Protein AF-A0A962BDI9-F1 (afdb_monomer)

Foldseek 3Di:
DPPLEAEEEEEEQQDDPPDPLNVLLVVLLCVLQPPHRYDYDYDHDHALDLVRLQVVCLVDQVPDPPACSYEYEGDHFDPPPDPDDDDQQDGFFWKWWAFPSRYIYIYRPHDNNNVNRVVRTPFMWTFQWDNGDDNSCSNPISSNCVSCSSVVNNVVGTHDTD

Secondary structure (DSSP, 8-state):
-----EEEEEEE-SSSTT-HHHHHHHHHHHHHTTTS-EEEEEEE--TT-HHHHHHHHHHHHHT-SSGGGEEEEEE-----S-SSPPGGG--PPEEEEEETTS-EEEEE--TTTTTTTGGGEEEEEEE-----S-S-HHHHTTHHHHHHHHTT-GGGGEEEE-

Nearest PDB structures (foldseek):
  7xto-assembly1_F  TM=7.576E-01  e=1.882E-08  Umezawaea tangerina
  7xto-assembly1_A  TM=7.576E-01  e=1.882E-08  Umezawaea tangerina
  7xto-assembly1_D  TM=7.576E-01  e=1.882E-08  Umezawaea tangerina
  7xto-assembly1_E  TM=7.576E-01  e=2.269E-08  Umezawaea tangerina
  5lmz-assembly1_B  TM=7.422E-01  e=2.936E-06  Streptomyces sp. MA37

Mean predicted aligned error: 4.63 Å

Radius of gyration: 14.77 Å; Cα contacts (8 Å, |Δi|>4): 312; chains: 1; bounding box: 34×34×49 Å

pLDDT: mean 90.95, std 13.0, range [43.38, 98.81]

Structure (mmCIF, N/CA/C/O backbone):
data_AF-A0A962BDI9-F1
#
_entry.id   AF-A0A962BDI9-F1
#
loop_
_atom_site.group_PDB
_atom_site.id
_atom_site.type_symbol
_atom_site.label_atom_id
_atom_site.label_alt_id
_atom_site.label_comp_id
_atom_site.label_asym_id
_atom_site.label_entity_id
_atom_site.label_seq_id
_atom_site.pdbx_PDB_ins_code
_atom_site.Cartn_x
_atom_site.Cartn_y
_atom_site.Cartn_z
_atom_site.occupancy
_atom_site.B_iso_or_equiv
_atom_site.auth_seq_id
_atom_site.auth_comp_id
_atom_site.auth_asym_id
_atom_site.auth_atom_id
_atom_site.pdbx_PDB_model_num
ATOM 1 N N . MET A 1 1 ? -9.880 8.214 24.898 1.00 43.38 1 MET A N 1
ATOM 2 C CA . MET A 1 1 ? -10.145 8.284 23.443 1.00 43.38 1 MET A CA 1
ATOM 3 C C . MET A 1 1 ? -9.328 7.194 22.772 1.00 43.38 1 MET A C 1
ATOM 5 O O . MET A 1 1 ? -8.132 7.137 23.028 1.00 43.38 1 MET A O 1
ATOM 9 N N . LYS A 1 2 ? -9.941 6.284 22.004 1.00 54.62 2 LYS A N 1
ATOM 10 C CA . LYS A 1 2 ? -9.162 5.334 21.192 1.00 54.62 2 LYS A CA 1
ATOM 11 C C . LYS A 1 2 ? -8.458 6.146 20.100 1.00 54.62 2 LYS A C 1
ATOM 13 O O . LYS A 1 2 ? -9.112 6.936 19.429 1.00 54.62 2 LYS A O 1
ATOM 18 N N . ASN A 1 3 ? -7.136 6.028 20.002 1.00 69.12 3 ASN A N 1
ATOM 19 C CA . ASN A 1 3 ? -6.361 6.721 18.978 1.00 69.12 3 ASN A CA 1
ATOM 20 C C . ASN A 1 3 ? -6.734 6.129 17.604 1.00 69.12 3 ASN A C 1
ATOM 22 O O . ASN A 1 3 ? -6.397 4.979 17.328 1.00 69.12 3 ASN A O 1
ATOM 26 N N . ASN A 1 4 ? -7.465 6.897 16.790 1.00 83.06 4 ASN A N 1
ATOM 27 C CA . ASN A 1 4 ? -7.929 6.501 15.453 1.00 83.06 4 ASN A CA 1
ATOM 28 C C . ASN A 1 4 ? -6.911 6.811 14.345 1.00 83.06 4 ASN A C 1
ATOM 30 O O . ASN A 1 4 ? -7.209 6.604 13.172 1.00 83.06 4 ASN A O 1
ATOM 34 N N . GLU A 1 5 ? -5.721 7.296 14.702 1.00 93.94 5 GLU A N 1
ATOM 35 C CA . GLU A 1 5 ? -4.653 7.564 13.746 1.00 93.94 5 GLU A CA 1
ATOM 36 C C . GLU A 1 5 ? -4.230 6.288 13.005 1.00 93.94 5 GLU A C 1
ATOM 38 O O . GLU A 1 5 ? -3.961 5.248 13.631 1.00 93.94 5 GLU A O 1
ATOM 43 N N . LYS A 1 6 ? -4.177 6.394 11.672 1.00 96.75 6 LYS A N 1
ATOM 44 C CA . LYS A 1 6 ? -3.661 5.366 10.764 1.00 96.75 6 LYS A CA 1
ATOM 45 C C . LYS A 1 6 ? -2.150 5.508 10.612 1.00 96.75 6 LYS A C 1
ATOM 47 O O . LYS A 1 6 ? -1.631 6.614 10.490 1.00 96.75 6 LYS A O 1
ATOM 52 N N . ILE A 1 7 ? -1.449 4.383 10.577 1.00 97.75 7 ILE A N 1
ATOM 53 C CA . ILE A 1 7 ? -0.019 4.326 10.281 1.00 97.75 7 ILE A CA 1
ATOM 54 C C . ILE A 1 7 ? 0.123 3.604 8.949 1.00 97.75 7 ILE A C 1
ATOM 56 O O . ILE A 1 7 ? -0.183 2.416 8.844 1.00 97.75 7 ILE A O 1
ATOM 60 N N . ILE A 1 8 ? 0.557 4.346 7.937 1.00 98.44 8 ILE A N 1
ATOM 61 C CA . ILE A 1 8 ? 0.760 3.860 6.582 1.00 98.44 8 ILE A CA 1
ATOM 62 C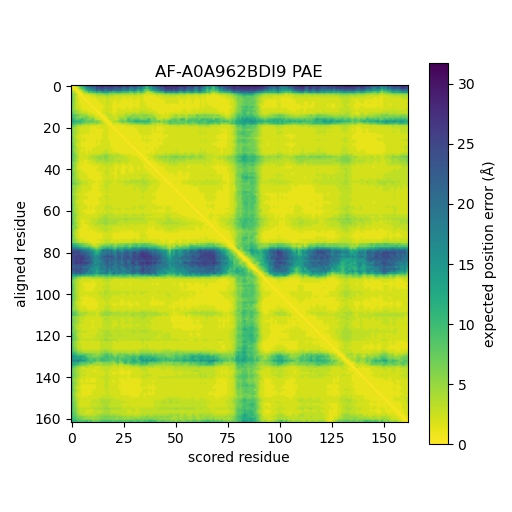 C . ILE A 1 8 ? 2.244 3.572 6.387 1.00 98.44 8 ILE A C 1
ATOM 64 O O . ILE A 1 8 ? 3.070 4.476 6.496 1.00 98.44 8 ILE A O 1
ATOM 68 N N . TYR A 1 9 ? 2.585 2.328 6.066 1.00 98.25 9 TYR A N 1
ATOM 69 C CA . TYR A 1 9 ? 3.918 1.970 5.594 1.00 98.25 9 TYR A CA 1
ATOM 70 C C . TYR A 1 9 ? 3.954 2.033 4.069 1.00 98.25 9 TYR A C 1
ATOM 72 O O . TYR A 1 9 ? 3.286 1.245 3.403 1.00 98.25 9 TYR A O 1
ATOM 80 N N . LEU A 1 10 ? 4.736 2.966 3.529 1.00 98.38 10 LEU A N 1
ATOM 81 C CA . LEU A 1 10 ? 5.046 3.072 2.108 1.00 98.38 10 LEU A CA 1
ATOM 82 C C . LEU A 1 10 ? 6.291 2.224 1.820 1.00 98.38 10 LEU A C 1
ATOM 84 O O . LEU A 1 10 ? 7.413 2.678 2.040 1.00 98.38 10 LEU A O 1
ATOM 88 N N . ILE A 1 11 ? 6.086 0.986 1.366 1.00 98.38 11 ILE A N 1
ATOM 89 C CA . ILE A 1 11 ? 7.158 0.032 1.044 1.00 98.38 11 ILE A CA 1
ATOM 90 C C . ILE A 1 11 ? 7.388 0.059 -0.466 1.00 98.38 11 ILE A C 1
ATOM 92 O O . ILE A 1 11 ? 6.502 -0.340 -1.226 1.00 98.38 11 ILE A O 1
ATOM 96 N N . ALA A 1 12 ? 8.553 0.523 -0.917 1.00 97.56 12 ALA A N 1
ATOM 97 C CA . ALA A 1 12 ? 8.809 0.651 -2.348 1.00 97.56 12 ALA A CA 1
ATOM 98 C C . ALA A 1 12 ? 10.286 0.603 -2.741 1.00 97.56 12 ALA A C 1
ATOM 100 O O . ALA A 1 12 ? 11.176 0.849 -1.931 1.00 97.56 12 ALA A O 1
ATOM 101 N N . ASP A 1 13 ? 10.536 0.311 -4.017 1.00 95.44 13 ASP A N 1
ATOM 102 C CA . ASP A 1 13 ? 11.869 0.203 -4.617 1.00 95.44 13 ASP A CA 1
ATOM 103 C C . ASP A 1 13 ? 12.343 1.506 -5.289 1.00 95.44 13 ASP A C 1
ATOM 105 O O . ASP A 1 13 ? 13.114 1.490 -6.246 1.00 95.44 13 ASP A O 1
ATOM 109 N N . TYR A 1 14 ? 11.891 2.656 -4.779 1.00 94.38 14 TYR A N 1
ATOM 110 C CA . TYR A 1 14 ? 12.141 3.986 -5.352 1.00 94.38 14 TYR A CA 1
ATOM 111 C C . TYR A 1 14 ? 13.576 4.510 -5.199 1.00 94.38 14 TYR A C 1
ATOM 113 O O . TYR A 1 14 ? 13.871 5.611 -5.650 1.00 94.38 14 TYR A O 1
ATOM 121 N N . GLY A 1 15 ? 14.466 3.748 -4.567 1.00 91.31 15 GLY A N 1
ATOM 122 C CA . GLY A 1 15 ? 15.786 4.216 -4.147 1.00 91.31 15 GLY A CA 1
ATOM 123 C C . GLY A 1 15 ? 15.832 4.515 -2.647 1.00 91.31 15 GLY A C 1
ATOM 124 O O . GLY A 1 15 ? 14.988 4.015 -1.903 1.00 91.31 15 GLY A O 1
ATOM 125 N N . PRO A 1 16 ? 16.837 5.257 -2.157 1.00 90.62 16 PRO A N 1
ATOM 126 C CA . PRO A 1 16 ? 16.956 5.596 -0.740 1.00 90.62 16 PRO A CA 1
ATOM 127 C C . PRO A 1 16 ? 15.721 6.334 -0.198 1.00 90.62 16 PRO A C 1
ATOM 129 O O . PRO A 1 16 ? 15.029 7.035 -0.930 1.00 90.62 16 PRO A O 1
ATOM 132 N N . THR A 1 17 ? 15.456 6.220 1.105 1.00 82.06 17 THR A N 1
ATOM 133 C CA . THR A 1 17 ? 14.445 7.064 1.769 1.00 82.06 17 THR A CA 1
ATOM 134 C C . THR A 1 17 ? 14.782 8.544 1.573 1.00 82.06 17 THR A C 1
ATOM 136 O O . THR A 1 17 ? 15.965 8.895 1.574 1.00 82.06 17 THR A O 1
ATOM 139 N N . SER A 1 18 ? 13.765 9.400 1.446 1.00 78.81 18 SER A N 1
ATOM 140 C CA . SER A 1 18 ? 13.907 10.817 1.060 1.00 78.81 18 SER A CA 1
ATOM 141 C C . SER A 1 18 ? 14.346 11.080 -0.391 1.00 78.81 18 SER A C 1
ATOM 143 O O . SER A 1 18 ? 14.652 12.227 -0.725 1.00 78.81 18 SER A O 1
ATOM 145 N N . ASP A 1 19 ? 14.366 10.068 -1.266 1.00 90.38 19 ASP A N 1
ATOM 146 C CA . ASP A 1 19 ? 14.429 10.297 -2.715 1.00 90.38 19 ASP A CA 1
ATOM 147 C C . ASP A 1 19 ? 13.189 11.081 -3.196 1.00 90.38 19 ASP A C 1
ATOM 149 O O . ASP A 1 19 ? 12.114 11.013 -2.588 1.00 90.38 19 ASP A O 1
ATOM 153 N N . LEU A 1 20 ? 13.321 11.818 -4.303 1.00 94.44 20 LEU A N 1
ATOM 154 C CA . LEU A 1 20 ? 12.225 12.579 -4.904 1.00 94.44 20 LEU A CA 1
ATOM 155 C C . LEU A 1 20 ? 10.997 11.698 -5.165 1.00 94.44 20 LEU A C 1
ATOM 157 O O . LEU A 1 20 ? 9.875 12.130 -4.919 1.00 94.44 20 LEU A O 1
ATOM 161 N N . ALA A 1 21 ? 11.199 10.454 -5.598 1.00 95.00 21 ALA A N 1
ATOM 162 C CA . ALA A 1 21 ? 10.109 9.516 -5.838 1.00 95.00 21 ALA A CA 1
ATOM 163 C C . ALA A 1 21 ? 9.304 9.200 -4.562 1.00 95.00 21 ALA A C 1
ATOM 165 O O . ALA A 1 21 ? 8.072 9.165 -4.602 1.00 95.0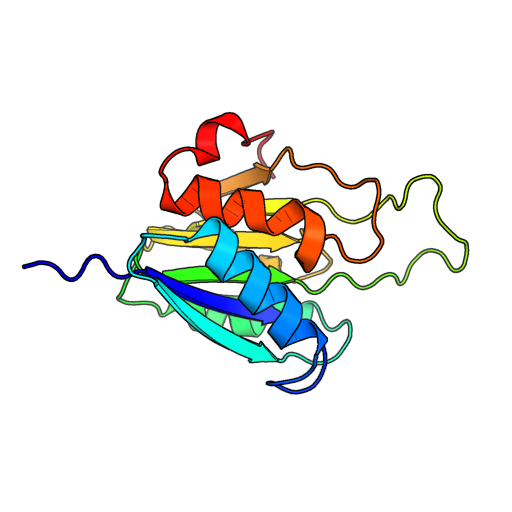0 21 ALA A O 1
ATOM 166 N N . PHE A 1 22 ? 9.973 9.030 -3.416 1.00 96.94 22 PHE A N 1
ATOM 167 C CA . PHE A 1 22 ? 9.289 8.901 -2.128 1.00 96.94 22 PHE A CA 1
ATOM 168 C C . PHE A 1 22 ? 8.542 10.186 -1.769 1.00 96.94 22 PHE A C 1
ATOM 170 O O . PHE A 1 22 ? 7.363 10.122 -1.429 1.00 96.94 22 PHE A O 1
ATOM 177 N N . ALA A 1 23 ? 9.180 11.351 -1.918 1.00 96.38 23 ALA A N 1
ATOM 178 C CA . ALA A 1 23 ? 8.558 12.634 -1.602 1.00 96.38 23 ALA A CA 1
ATOM 179 C C . ALA A 1 23 ? 7.284 12.891 -2.428 1.00 96.38 23 ALA A C 1
ATOM 181 O O . ALA A 1 23 ? 6.260 13.285 -1.870 1.00 96.38 23 ALA A O 1
ATOM 182 N N . GLU A 1 24 ? 7.317 12.634 -3.736 1.00 97.31 24 GLU A N 1
ATOM 183 C CA . GLU A 1 24 ? 6.169 12.817 -4.628 1.00 97.31 24 GLU A CA 1
ATOM 184 C C . GLU A 1 24 ? 5.004 11.882 -4.281 1.00 97.31 24 GLU A C 1
ATOM 186 O O . GLU A 1 24 ? 3.849 12.314 -4.223 1.00 97.31 24 GLU A O 1
ATOM 191 N N . VAL A 1 25 ? 5.294 10.603 -4.016 1.00 97.62 25 VAL A N 1
ATOM 192 C CA . VAL A 1 25 ? 4.263 9.637 -3.616 1.00 97.62 25 VAL A CA 1
ATOM 193 C C . VAL A 1 25 ? 3.695 10.021 -2.255 1.00 97.62 25 VAL A C 1
ATOM 195 O O . VAL A 1 25 ? 2.481 10.128 -2.121 1.00 97.62 25 VAL A O 1
ATOM 198 N N . THR A 1 26 ? 4.544 10.314 -1.270 1.00 97.38 26 THR A N 1
ATOM 199 C CA . THR A 1 26 ? 4.131 10.755 0.067 1.00 97.38 26 THR A CA 1
ATOM 200 C C . THR A 1 26 ? 3.247 12.009 0.001 1.00 97.38 26 THR A C 1
ATOM 202 O O . THR A 1 26 ? 2.207 12.050 0.659 1.00 97.38 26 THR A O 1
ATOM 205 N N . GLN A 1 27 ? 3.578 13.003 -0.833 1.00 97.00 27 GLN A N 1
ATOM 206 C CA . GLN A 1 27 ? 2.731 14.187 -1.053 1.00 97.00 27 GLN A CA 1
ATOM 207 C C . GLN A 1 27 ? 1.357 13.825 -1.623 1.00 97.00 27 GLN A C 1
ATOM 209 O O . GLN A 1 27 ? 0.345 14.341 -1.143 1.00 97.00 27 GLN A O 1
ATOM 214 N N . ARG A 1 28 ? 1.291 12.920 -2.611 1.00 97.88 28 ARG A N 1
ATOM 215 C CA . ARG A 1 28 ? 0.000 12.467 -3.140 1.00 97.88 28 ARG A CA 1
ATOM 216 C C . ARG A 1 28 ? -0.795 11.687 -2.095 1.00 97.88 28 ARG A C 1
ATOM 218 O O . ARG A 1 28 ? -1.987 11.930 -1.955 1.00 97.88 28 ARG A O 1
ATOM 225 N N . LEU A 1 29 ? -0.160 10.798 -1.334 1.00 98.12 29 LEU A N 1
ATOM 226 C CA . LEU A 1 29 ? -0.841 10.078 -0.257 1.00 98.12 29 LEU A CA 1
ATOM 227 C C . LEU A 1 29 ? -1.410 11.061 0.780 1.00 98.12 29 LEU A C 1
ATOM 229 O O . LEU A 1 29 ? -2.556 10.911 1.189 1.00 98.12 29 LEU A O 1
ATOM 233 N N . PHE A 1 30 ? -0.669 12.107 1.159 1.00 97.88 30 PHE A N 1
ATOM 234 C CA . PHE A 1 30 ? -1.199 13.151 2.043 1.00 97.88 30 PHE A CA 1
ATOM 235 C C . PHE A 1 30 ? -2.373 13.925 1.436 1.00 97.88 30 PHE A C 1
ATOM 237 O O . PHE A 1 30 ? -3.287 14.290 2.172 1.00 97.88 30 PHE A O 1
ATOM 244 N N . HIS A 1 31 ? -2.377 14.157 0.121 1.00 97.94 31 HIS A N 1
ATOM 245 C CA . HIS A 1 31 ? -3.521 14.759 -0.566 1.00 97.94 31 HIS A CA 1
ATOM 246 C C . HIS A 1 31 ? -4.783 13.892 -0.432 1.00 97.94 31 HIS A C 1
ATOM 248 O O . HIS A 1 31 ? -5.829 14.397 -0.032 1.00 97.94 31 HIS A O 1
ATOM 254 N N . GLU A 1 32 ? -4.671 12.586 -0.678 1.00 97.81 32 GLU A N 1
ATOM 255 C CA . GLU A 1 32 ? -5.786 11.629 -0.553 1.00 97.81 32 GLU A CA 1
ATOM 256 C C . GLU A 1 32 ? -6.276 11.453 0.896 1.00 97.81 32 GLU A C 1
ATOM 258 O O . GLU A 1 32 ? -7.436 11.115 1.148 1.00 97.81 32 GLU A O 1
ATOM 263 N N . LEU A 1 33 ? -5.387 11.704 1.861 1.00 96.81 33 LEU A N 1
ATOM 264 C CA . LEU A 1 33 ? -5.636 11.611 3.300 1.00 96.81 33 LEU A CA 1
ATOM 265 C C . LEU A 1 33 ? -5.964 12.968 3.947 1.00 96.81 33 LEU A C 1
ATOM 267 O O . LEU A 1 33 ? -5.980 13.075 5.176 1.00 96.81 33 LEU A O 1
ATOM 271 N N . ALA A 1 34 ? -6.211 14.019 3.159 1.00 95.25 34 ALA A N 1
ATOM 272 C CA . ALA A 1 34 ? -6.454 15.357 3.685 1.00 95.25 34 ALA A CA 1
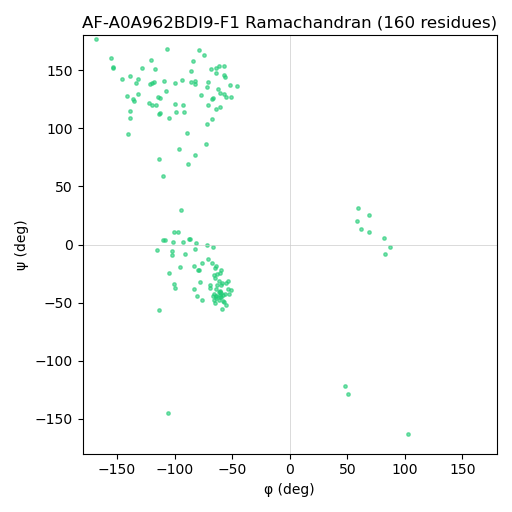ATOM 273 C C . ALA A 1 34 ? -7.606 15.367 4.711 1.00 95.25 34 ALA A C 1
ATOM 275 O O . ALA A 1 34 ? -8.711 14.889 4.456 1.00 95.25 34 ALA A O 1
ATOM 276 N N . GLY A 1 35 ? -7.338 15.921 5.899 1.00 91.50 35 GLY A N 1
ATOM 277 C CA . GLY A 1 35 ? -8.299 15.967 7.007 1.00 91.50 35 GLY A CA 1
ATOM 278 C C . GLY A 1 35 ? -8.389 14.684 7.843 1.00 91.50 35 GLY A C 1
ATOM 279 O O . GLY A 1 35 ? -9.222 14.617 8.747 1.00 91.50 35 GLY A O 1
ATOM 280 N N . MET A 1 36 ? -7.538 13.683 7.589 1.00 92.62 36 MET A N 1
ATOM 281 C CA . MET A 1 36 ? -7.523 12.413 8.324 1.00 92.62 36 MET A CA 1
ATOM 282 C C . MET A 1 36 ? -6.282 12.301 9.208 1.00 92.62 36 MET A C 1
ATOM 284 O O . MET A 1 36 ? -5.188 12.674 8.786 1.00 92.62 36 MET A O 1
ATOM 288 N N . PRO A 1 37 ? -6.412 11.760 10.433 1.00 93.56 37 PRO A N 1
ATOM 289 C CA . PRO A 1 37 ? -5.260 11.502 11.283 1.00 93.56 37 PRO A CA 1
ATOM 290 C C . PRO A 1 37 ? -4.469 10.319 10.712 1.00 93.56 37 PRO A C 1
ATOM 292 O O . PRO A 1 37 ? -4.872 9.159 10.845 1.00 93.56 37 PRO A O 1
ATOM 295 N N . ALA A 1 38 ? -3.348 10.614 10.060 1.00 95.81 38 ALA A N 1
ATOM 296 C CA . ALA A 1 38 ? -2.506 9.618 9.418 1.00 95.81 38 ALA A CA 1
ATOM 297 C C . ALA A 1 38 ? -1.018 9.981 9.505 1.00 95.81 38 ALA A C 1
ATOM 299 O O . ALA A 1 38 ? -0.636 11.141 9.355 1.00 95.81 38 ALA A O 1
ATOM 300 N N . GLN A 1 39 ? -0.175 8.967 9.689 1.00 96.75 39 GLN A N 1
ATOM 301 C CA . GLN A 1 39 ? 1.277 9.068 9.547 1.00 96.75 39 GLN A CA 1
ATOM 302 C C . GLN A 1 39 ? 1.752 8.148 8.436 1.00 96.75 39 GLN A C 1
ATOM 304 O O . GLN A 1 39 ? 1.308 7.005 8.352 1.00 96.75 39 GLN A O 1
ATOM 309 N N . ILE A 1 40 ? 2.705 8.621 7.638 1.00 97.25 40 ILE A N 1
ATOM 310 C CA . ILE A 1 40 ? 3.363 7.822 6.604 1.00 97.25 40 ILE A CA 1
ATOM 311 C C . ILE A 1 40 ? 4.787 7.507 7.072 1.00 97.25 40 ILE A C 1
ATOM 313 O O . ILE A 1 40 ? 5.502 8.384 7.563 1.00 97.25 40 ILE A O 1
ATOM 317 N N . LYS A 1 41 ? 5.182 6.238 6.964 1.00 97.06 41 LYS A N 1
ATOM 318 C CA . LYS A 1 41 ? 6.532 5.733 7.223 1.00 97.06 41 LYS A CA 1
ATOM 319 C C . LYS A 1 41 ? 7.061 5.106 5.942 1.00 97.06 41 LYS A C 1
ATOM 321 O O . LYS A 1 41 ? 6.465 4.170 5.418 1.00 97.06 41 LYS A O 1
ATOM 326 N N . GLU A 1 42 ? 8.166 5.630 5.443 1.00 97.38 42 GLU A N 1
ATOM 327 C CA . GLU A 1 42 ? 8.815 5.128 4.235 1.00 97.38 42 GLU A CA 1
ATOM 328 C C . GLU A 1 42 ? 9.696 3.924 4.571 1.00 97.38 42 GLU A C 1
ATOM 330 O O . GLU A 1 42 ? 10.378 3.905 5.599 1.00 97.38 42 GLU A O 1
ATOM 335 N N . TYR A 1 43 ? 9.696 2.924 3.695 1.00 97.19 43 TYR A N 1
ATOM 336 C CA . TYR A 1 43 ? 10.608 1.794 3.759 1.00 97.19 43 TYR A CA 1
ATOM 337 C C . TYR A 1 43 ? 11.104 1.460 2.353 1.00 97.19 43 TYR A C 1
ATOM 339 O O . TYR A 1 43 ? 10.338 1.045 1.482 1.00 97.19 43 TYR A O 1
ATOM 347 N N . SER A 1 44 ? 12.403 1.642 2.139 1.00 97.38 44 SER A N 1
ATOM 348 C CA . SER A 1 44 ? 13.054 1.316 0.874 1.00 97.38 44 SER A CA 1
ATOM 349 C C . SER A 1 44 ? 13.397 -0.169 0.799 1.00 97.38 44 SER A C 1
ATOM 351 O O . SER A 1 44 ? 13.881 -0.754 1.771 1.00 97.38 44 SER A O 1
ATOM 353 N N . VAL A 1 45 ? 13.172 -0.770 -0.365 1.00 97.31 45 VAL A N 1
ATOM 354 C CA . VAL A 1 45 ? 13.628 -2.124 -0.703 1.00 97.31 45 VAL A CA 1
ATOM 355 C C . VAL A 1 45 ? 14.542 -2.083 -1.934 1.00 97.31 45 VAL A C 1
ATOM 357 O O . VAL A 1 45 ? 14.493 -1.116 -2.699 1.00 97.31 45 VAL A O 1
ATOM 360 N N . PRO A 1 46 ? 15.396 -3.102 -2.152 1.00 96.12 46 PRO A N 1
ATOM 361 C CA . PRO A 1 46 ? 16.256 -3.152 -3.330 1.00 96.12 46 PRO A CA 1
ATOM 362 C C . PRO A 1 46 ? 15.471 -3.063 -4.646 1.00 96.12 46 PRO A C 1
ATOM 364 O O . PRO A 1 46 ? 14.381 -3.624 -4.778 1.00 96.12 46 PRO A O 1
ATOM 367 N N . ALA A 1 47 ? 16.062 -2.385 -5.634 1.00 93.94 47 ALA A N 1
ATOM 368 C CA . ALA A 1 47 ? 15.466 -2.180 -6.952 1.00 93.94 47 ALA A CA 1
ATOM 369 C C . ALA A 1 47 ? 14.979 -3.499 -7.572 1.00 93.94 47 ALA A C 1
ATOM 371 O O . ALA A 1 47 ? 15.754 -4.449 -7.716 1.00 93.94 47 ALA A O 1
ATOM 372 N N . PHE A 1 48 ? 13.710 -3.535 -7.994 1.00 92.50 48 PHE A N 1
ATOM 373 C CA . PHE A 1 48 ? 13.096 -4.660 -8.705 1.00 92.50 48 PHE A CA 1
ATOM 374 C C . PHE A 1 48 ? 13.028 -5.991 -7.931 1.00 92.50 48 PHE A C 1
ATOM 376 O O . PHE A 1 48 ? 12.768 -7.037 -8.546 1.00 92.50 48 PHE A O 1
ATOM 383 N N . ASP A 1 49 ? 13.266 -5.985 -6.616 1.00 95.50 49 ASP A N 1
ATOM 384 C CA . ASP A 1 49 ? 13.319 -7.189 -5.785 1.00 95.50 49 ASP A CA 1
ATOM 385 C C . ASP A 1 49 ? 11.981 -7.472 -5.089 1.00 95.50 49 ASP A C 1
ATOM 387 O O . ASP A 1 49 ? 11.774 -7.183 -3.913 1.00 95.50 49 ASP A O 1
ATOM 391 N N . THR A 1 50 ? 11.066 -8.109 -5.822 1.00 96.62 50 THR A N 1
ATOM 392 C CA . THR A 1 50 ? 9.747 -8.489 -5.281 1.00 96.62 50 THR A CA 1
ATOM 393 C C . THR A 1 50 ? 9.817 -9.506 -4.133 1.00 96.62 50 THR A C 1
ATOM 395 O O . THR A 1 50 ? 8.851 -9.635 -3.385 1.00 96.62 50 THR A O 1
ATOM 398 N N . ILE A 1 51 ? 10.932 -10.234 -3.969 1.00 97.38 51 ILE A N 1
ATOM 399 C CA . ILE A 1 51 ? 11.101 -11.170 -2.847 1.00 97.38 51 ILE A CA 1
ATOM 400 C C . ILE A 1 51 ? 11.405 -10.375 -1.579 1.00 97.38 51 ILE A C 1
ATOM 402 O O . ILE A 1 51 ? 10.751 -10.596 -0.559 1.00 97.38 51 ILE A O 1
ATOM 406 N N . ALA A 1 52 ? 12.340 -9.421 -1.649 1.00 98.00 52 ALA A N 1
ATOM 407 C CA . ALA A 1 52 ? 12.620 -8.509 -0.543 1.00 98.00 52 ALA A CA 1
ATOM 408 C C . ALA A 1 52 ? 11.365 -7.717 -0.146 1.00 98.00 52 ALA A C 1
ATOM 410 O O . ALA A 1 52 ? 11.041 -7.649 1.040 1.00 98.00 52 ALA A O 1
ATOM 411 N N . THR A 1 53 ? 10.607 -7.208 -1.123 1.00 98.44 53 THR A N 1
ATOM 412 C CA . THR A 1 53 ? 9.313 -6.546 -0.889 1.00 98.44 53 THR A CA 1
ATOM 413 C C . THR A 1 53 ? 8.345 -7.440 -0.126 1.00 98.44 53 THR A C 1
ATOM 415 O O . THR A 1 53 ? 7.818 -7.032 0.910 1.00 98.44 53 THR A O 1
ATOM 418 N N . GLY A 1 54 ? 8.135 -8.673 -0.599 1.00 98.31 54 GLY A N 1
ATOM 419 C CA . GLY A 1 54 ? 7.225 -9.616 0.045 1.00 98.31 54 GLY A CA 1
ATOM 420 C C . GLY A 1 54 ? 7.672 -10.010 1.453 1.00 98.31 54 GLY A C 1
ATOM 421 O O . GLY A 1 54 ? 6.839 -10.115 2.354 1.00 98.31 54 GLY A O 1
ATOM 422 N N . PHE A 1 55 ? 8.978 -10.175 1.672 1.00 98.56 55 PHE A N 1
ATOM 423 C CA . PHE A 1 55 ? 9.532 -10.470 2.991 1.00 98.56 55 PHE A CA 1
ATOM 424 C C . PHE A 1 55 ? 9.316 -9.310 3.970 1.00 98.56 55 PHE A C 1
ATOM 426 O O . PHE A 1 55 ? 8.790 -9.528 5.061 1.00 98.56 55 PHE A O 1
ATOM 433 N N . VAL A 1 56 ? 9.663 -8.076 3.585 1.00 98.50 56 VAL A N 1
ATOM 434 C CA . VAL A 1 56 ? 9.471 -6.877 4.421 1.00 98.50 56 VAL A CA 1
ATOM 435 C C . VAL A 1 56 ? 7.993 -6.669 4.745 1.00 98.50 56 VAL A C 1
ATOM 437 O O . VAL A 1 56 ? 7.646 -6.443 5.909 1.00 98.50 56 VAL A O 1
ATOM 440 N N . LEU A 1 57 ? 7.115 -6.794 3.744 1.00 98.75 57 LEU A N 1
ATOM 441 C CA . LEU A 1 57 ? 5.670 -6.712 3.939 1.00 98.75 57 LEU A CA 1
ATOM 442 C C . LEU A 1 57 ? 5.197 -7.751 4.960 1.00 98.75 57 LEU A C 1
ATOM 444 O O . LEU A 1 57 ? 4.508 -7.401 5.913 1.00 98.75 57 LEU A O 1
ATOM 448 N N . ALA A 1 58 ? 5.592 -9.015 4.816 1.00 98.44 58 ALA A N 1
ATOM 449 C CA . ALA A 1 58 ? 5.177 -10.060 5.744 1.00 98.44 58 ALA A CA 1
ATOM 450 C C . ALA A 1 58 ? 5.708 -9.834 7.165 1.00 98.44 58 ALA A C 1
ATOM 452 O O . ALA A 1 58 ? 4.942 -9.941 8.122 1.00 98.44 58 ALA A O 1
ATOM 453 N N . GLN A 1 59 ? 6.983 -9.467 7.319 1.00 98.19 59 GLN A N 1
ATOM 454 C CA . GLN A 1 59 ? 7.572 -9.207 8.636 1.00 98.19 59 GLN A CA 1
ATOM 455 C C . GLN A 1 59 ? 6.863 -8.067 9.370 1.00 98.19 59 GLN A C 1
ATOM 457 O O . GLN A 1 59 ? 6.638 -8.156 10.575 1.00 98.19 59 GLN A O 1
ATOM 462 N N . THR A 1 60 ? 6.487 -7.010 8.656 1.00 97.69 60 THR A N 1
ATOM 463 C CA . THR A 1 60 ? 5.847 -5.835 9.258 1.00 97.69 60 THR A CA 1
ATOM 464 C C . THR A 1 60 ? 4.338 -6.014 9.448 1.00 97.69 60 THR A C 1
ATOM 466 O O . THR A 1 60 ? 3.803 -5.615 10.485 1.00 97.69 60 THR A O 1
ATOM 469 N N . ALA A 1 61 ? 3.643 -6.652 8.503 1.00 98.38 61 ALA A N 1
ATOM 470 C CA . ALA A 1 61 ? 2.193 -6.827 8.548 1.00 98.38 61 ALA A CA 1
ATOM 471 C C . ALA A 1 61 ? 1.752 -7.988 9.447 1.00 98.38 61 ALA A C 1
ATOM 473 O O . ALA A 1 61 ? 0.831 -7.815 10.245 1.00 98.38 61 ALA A O 1
ATOM 474 N N . LEU A 1 62 ? 2.403 -9.156 9.379 1.00 98.25 62 LEU A N 1
ATOM 475 C CA . LEU A 1 62 ? 1.990 -10.333 10.160 1.00 98.25 62 LEU A CA 1
ATOM 476 C C . LEU A 1 62 ? 2.240 -10.148 11.660 1.00 98.25 62 LEU A C 1
ATOM 478 O O . LEU A 1 62 ? 1.427 -10.579 12.473 1.00 98.25 62 LEU A O 1
ATOM 482 N N . ASN A 1 63 ? 3.319 -9.448 12.022 1.00 97.06 63 ASN A N 1
ATOM 483 C CA . ASN A 1 63 ? 3.674 -9.165 13.416 1.00 97.06 63 ASN A CA 1
ATOM 484 C C . ASN A 1 63 ? 3.004 -7.896 13.976 1.00 97.06 63 ASN A C 1
ATOM 486 O O . ASN A 1 63 ? 3.290 -7.481 15.100 1.00 97.06 63 ASN A O 1
ATOM 490 N N . SER A 1 64 ? 2.125 -7.248 13.208 1.00 96.75 64 SER A N 1
ATOM 491 C CA . SER A 1 64 ? 1.406 -6.061 13.663 1.00 96.75 64 SER A CA 1
ATOM 492 C C . SER A 1 64 ? 0.434 -6.394 14.798 1.00 96.75 64 SER A C 1
ATOM 494 O O . SER A 1 64 ? -0.470 -7.213 14.644 1.00 96.75 64 SER A O 1
ATOM 496 N N . LEU A 1 65 ? 0.559 -5.674 15.914 1.00 95.62 65 LEU A N 1
ATOM 497 C CA . LEU A 1 65 ? -0.414 -5.685 17.017 1.00 95.62 65 LEU A CA 1
ATOM 498 C C . LEU A 1 65 ? -1.470 -4.576 16.886 1.00 95.62 65 LEU A C 1
ATOM 500 O O . LEU A 1 65 ? -2.307 -4.396 17.769 1.00 95.62 65 LEU A O 1
ATOM 504 N N . LEU A 1 66 ? -1.408 -3.794 15.804 1.00 94.69 66 LEU A N 1
ATOM 505 C CA . LEU A 1 66 ? -2.258 -2.625 15.585 1.00 94.69 66 LEU A CA 1
ATOM 506 C C . LEU A 1 66 ? -3.406 -2.889 14.598 1.00 94.69 66 LEU A C 1
ATOM 508 O O . LEU A 1 66 ? -4.280 -2.032 14.451 1.00 94.69 66 LEU A O 1
ATOM 512 N N . GLY A 1 67 ? -3.444 -4.075 13.978 1.00 95.00 67 GLY A N 1
ATOM 513 C CA . GLY A 1 67 ? -4.516 -4.513 13.080 1.00 95.00 67 GLY A CA 1
ATOM 514 C C . GLY A 1 67 ? -4.826 -3.473 12.006 1.00 95.00 67 GLY A C 1
ATOM 515 O O . GLY A 1 67 ? -3.911 -2.940 11.387 1.00 95.00 67 GLY A O 1
ATOM 516 N N . SER A 1 68 ? -6.100 -3.105 11.852 1.00 95.00 68 SER A N 1
ATOM 517 C CA . SER A 1 68 ? -6.565 -2.149 10.830 1.00 95.00 68 SER A CA 1
ATOM 518 C C . SER A 1 68 ? -6.078 -0.708 11.018 1.00 95.00 68 SER A C 1
ATOM 520 O O . SER A 1 68 ? -6.377 0.172 10.207 1.00 95.00 68 SER A O 1
ATOM 522 N N . ARG A 1 69 ? -5.330 -0.411 12.088 1.00 95.88 69 ARG A N 1
ATOM 523 C CA . ARG A 1 69 ? -4.586 0.854 12.193 1.00 95.88 69 ARG A CA 1
ATOM 524 C C . ARG A 1 69 ? -3.292 0.837 11.381 1.00 95.88 69 ARG A C 1
ATOM 526 O O . ARG A 1 69 ? -2.805 1.915 11.054 1.00 95.88 69 ARG A O 1
ATOM 533 N N . HIS A 1 70 ? -2.745 -0.338 11.073 1.00 97.50 70 HIS A N 1
ATOM 534 C CA . HIS A 1 70 ? -1.620 -0.511 10.159 1.00 97.50 70 HIS A CA 1
ATOM 535 C C . HIS A 1 70 ? -2.128 -0.776 8.745 1.00 97.50 70 HIS A C 1
ATOM 537 O O . HIS A 1 70 ? -2.824 -1.761 8.494 1.00 97.50 70 HIS A O 1
ATOM 543 N N . ILE A 1 71 ? -1.743 0.113 7.834 1.00 98.56 71 ILE A N 1
ATOM 544 C CA . ILE A 1 71 ? -2.027 -0.002 6.408 1.00 98.56 71 ILE A CA 1
ATOM 545 C C . ILE A 1 71 ? -0.696 -0.046 5.661 1.00 98.56 71 ILE A C 1
ATOM 547 O O . ILE A 1 71 ? 0.235 0.685 5.996 1.00 98.56 71 ILE A O 1
ATOM 551 N N . PHE A 1 72 ? -0.594 -0.893 4.647 1.00 98.81 72 PHE A N 1
ATOM 552 C CA . PHE A 1 72 ? 0.613 -1.039 3.841 1.00 98.81 72 PHE A CA 1
ATOM 553 C C . PHE A 1 72 ? 0.320 -0.612 2.410 1.00 98.81 72 PHE A C 1
ATOM 555 O O . PHE A 1 72 ? -0.543 -1.192 1.760 1.00 98.81 72 PHE A O 1
ATOM 562 N N . TYR A 1 73 ? 1.039 0.393 1.924 1.00 98.69 73 TYR A N 1
ATOM 563 C CA . TYR A 1 73 ? 1.024 0.810 0.529 1.00 98.69 73 TYR A CA 1
ATOM 564 C C . TYR A 1 73 ? 2.319 0.325 -0.125 1.00 98.69 73 TYR A C 1
ATOM 566 O O . TYR A 1 73 ? 3.406 0.801 0.207 1.00 98.69 73 TYR A O 1
ATOM 574 N N . VAL A 1 74 ? 2.216 -0.668 -1.005 1.00 98.56 74 VAL A N 1
ATOM 575 C CA . VAL A 1 74 ? 3.357 -1.477 -1.447 1.00 98.56 74 VAL A CA 1
ATOM 576 C C . VAL A 1 74 ? 3.526 -1.397 -2.957 1.00 98.56 74 VAL A C 1
ATOM 578 O O . VAL A 1 74 ? 2.632 -1.765 -3.721 1.00 98.56 74 VAL A O 1
ATOM 581 N N . ASN A 1 75 ? 4.697 -0.958 -3.409 1.00 96.44 75 ASN A N 1
ATOM 582 C CA . ASN A 1 75 ? 4.992 -0.847 -4.830 1.00 96.44 75 ASN A CA 1
ATOM 583 C C . ASN A 1 75 ? 6.412 -1.316 -5.160 1.00 96.44 75 ASN A C 1
ATOM 585 O O . ASN A 1 75 ? 7.386 -0.614 -4.907 1.00 96.44 75 ASN A O 1
ATOM 589 N N . THR A 1 76 ? 6.509 -2.463 -5.827 1.00 94.62 76 THR A N 1
ATOM 590 C CA . THR A 1 76 ? 7.730 -2.927 -6.494 1.00 94.62 76 THR A CA 1
ATOM 591 C C . THR A 1 76 ? 7.316 -3.575 -7.797 1.00 94.62 76 THR A C 1
ATOM 593 O O . THR A 1 76 ? 6.918 -4.729 -7.813 1.00 94.62 76 THR A O 1
ATOM 596 N N . ALA A 1 77 ? 7.352 -2.823 -8.892 1.00 85.81 77 ALA A N 1
ATOM 597 C CA . ALA A 1 77 ? 6.772 -3.243 -10.166 1.00 85.81 77 ALA A CA 1
ATOM 598 C C . ALA A 1 77 ? 7.873 -3.459 -11.221 1.00 85.81 77 ALA A C 1
ATOM 600 O O . ALA A 1 77 ? 8.038 -2.620 -12.114 1.00 85.81 77 ALA A O 1
ATOM 601 N N . PRO A 1 78 ? 8.664 -4.548 -11.128 1.00 79.00 78 PRO A N 1
ATOM 602 C CA . PRO A 1 78 ? 9.762 -4.795 -12.049 1.00 79.00 78 PRO A CA 1
ATOM 603 C C . PRO A 1 78 ? 9.243 -4.997 -13.473 1.00 79.00 78 PRO A C 1
ATOM 605 O O . PRO A 1 78 ? 8.552 -5.964 -13.776 1.00 79.00 78 PRO A O 1
ATOM 608 N N . ARG A 1 79 ? 9.631 -4.106 -14.384 1.00 67.25 79 ARG A N 1
ATOM 609 C CA . ARG A 1 79 ? 9.305 -4.207 -15.814 1.00 67.25 79 ARG A CA 1
ATOM 610 C C . ARG A 1 79 ? 10.375 -5.031 -16.525 1.00 67.25 79 ARG A C 1
ATOM 612 O O . ARG A 1 79 ? 11.213 -4.488 -17.236 1.00 67.25 79 ARG A O 1
ATOM 619 N N . LYS A 1 80 ? 10.425 -6.336 -16.243 1.00 52.50 80 LYS A N 1
ATOM 620 C CA . LYS A 1 80 ? 11.494 -7.229 -16.739 1.00 52.50 80 LYS A CA 1
ATOM 621 C C . LYS A 1 80 ? 11.187 -7.905 -18.079 1.00 52.50 80 LYS A C 1
ATOM 623 O O . LYS A 1 80 ? 12.070 -8.547 -18.634 1.00 52.50 80 LYS A O 1
ATOM 628 N N . ASP A 1 81 ? 9.973 -7.782 -18.602 1.00 51.72 81 ASP A N 1
ATOM 629 C CA . ASP A 1 81 ? 9.462 -8.666 -19.656 1.00 51.72 81 ASP A CA 1
ATOM 630 C C . ASP A 1 81 ? 9.409 -8.044 -21.065 1.00 51.72 81 ASP A C 1
ATOM 632 O O . ASP A 1 81 ? 9.494 -8.780 -22.045 1.00 51.72 81 ASP A O 1
ATOM 636 N N . LYS A 1 82 ? 9.329 -6.713 -21.211 1.00 51.44 82 LYS A N 1
ATOM 637 C CA . LYS A 1 82 ? 9.328 -6.046 -22.529 1.00 51.44 82 LYS A CA 1
ATOM 638 C C . LYS A 1 82 ? 10.256 -4.830 -22.550 1.00 51.44 82 LYS A C 1
ATOM 640 O O . LYS A 1 82 ? 10.094 -3.911 -21.756 1.00 51.44 82 LYS A O 1
ATOM 645 N N . LYS A 1 83 ? 11.213 -4.821 -23.489 1.00 51.69 83 LYS A N 1
ATOM 646 C CA . LYS A 1 83 ? 12.096 -3.666 -23.765 1.00 51.69 83 LYS A CA 1
ATOM 647 C C . LYS A 1 83 ? 11.397 -2.552 -24.556 1.00 51.69 83 LYS A C 1
ATOM 649 O O . LYS A 1 83 ? 11.914 -1.444 -24.628 1.00 51.69 83 LYS A O 1
ATOM 654 N N . GLU A 1 84 ? 10.254 -2.854 -25.163 1.00 53.91 84 GLU A N 1
ATOM 655 C CA . GLU A 1 84 ? 9.476 -1.917 -25.972 1.00 53.91 84 GLU A CA 1
ATOM 656 C C . GLU A 1 84 ? 8.522 -1.087 -25.103 1.00 53.91 84 GLU A C 1
ATOM 658 O O . GLU A 1 84 ? 8.017 -1.563 -24.082 1.00 53.91 84 GLU A O 1
ATOM 663 N N . ALA A 1 85 ? 8.244 0.150 -25.527 1.00 53.38 85 ALA A N 1
ATOM 664 C CA . ALA A 1 85 ? 7.171 0.950 -24.948 1.00 53.38 85 ALA A CA 1
ATOM 665 C C . ALA A 1 85 ? 5.839 0.212 -25.143 1.00 53.38 85 ALA A C 1
ATOM 667 O O . ALA A 1 85 ? 5.423 -0.057 -26.269 1.00 53.38 85 ALA A O 1
ATOM 668 N N . ARG A 1 86 ? 5.171 -0.140 -24.043 1.00 57.72 86 ARG A N 1
ATOM 669 C CA . ARG A 1 86 ? 3.852 -0.770 -24.107 1.00 57.72 86 ARG A CA 1
ATOM 670 C C . ARG A 1 86 ? 2.817 0.255 -24.554 1.00 57.72 86 ARG A C 1
ATOM 672 O O . ARG A 1 86 ? 2.835 1.401 -24.098 1.00 57.72 86 ARG A O 1
ATOM 679 N N . ILE A 1 87 ? 1.894 -0.184 -25.404 1.00 53.66 87 ILE A N 1
ATOM 680 C CA . ILE A 1 87 ? 0.698 0.587 -25.743 1.00 53.66 87 ILE A CA 1
ATOM 681 C C . ILE A 1 87 ? -0.038 0.876 -24.421 1.00 53.66 87 ILE A C 1
ATOM 683 O O . ILE A 1 87 ? -0.183 -0.010 -23.584 1.00 53.66 87 ILE A O 1
ATOM 687 N N . ASN A 1 88 ? -0.397 2.138 -24.186 1.00 51.03 88 ASN A N 1
ATOM 688 C CA . ASN A 1 88 ? -1.138 2.612 -23.006 1.00 51.03 88 ASN A CA 1
ATOM 689 C C . ASN A 1 88 ? -0.513 2.351 -21.616 1.00 51.03 88 ASN A C 1
ATOM 691 O O . ASN A 1 88 ? -1.216 2.449 -20.616 1.00 51.03 88 ASN A O 1
ATOM 695 N N . ASN A 1 89 ? 0.798 2.095 -21.510 1.00 52.47 89 ASN A N 1
ATOM 696 C CA . ASN A 1 89 ? 1.475 1.814 -20.229 1.00 52.47 89 ASN A CA 1
ATOM 697 C C . ASN A 1 89 ? 0.922 0.588 -19.467 1.00 52.47 89 ASN A C 1
ATOM 699 O O . ASN A 1 89 ? 0.989 0.556 -18.237 1.00 52.47 89 ASN A O 1
ATOM 703 N N . GLU A 1 90 ? 0.426 -0.435 -20.179 1.00 57.44 90 GLU A N 1
ATOM 704 C CA . GLU A 1 90 ? -0.003 -1.706 -19.575 1.00 57.44 90 GLU A CA 1
ATOM 705 C C . GLU A 1 90 ? 1.030 -2.222 -18.559 1.00 57.44 90 GLU A C 1
ATOM 707 O O . GLU A 1 90 ? 2.233 -2.229 -18.822 1.00 57.44 90 GLU A O 1
ATOM 712 N N . GLY A 1 91 ? 0.597 -2.705 -17.399 1.00 62.81 91 GLY A N 1
ATOM 713 C CA . GLY A 1 91 ? 1.485 -3.180 -16.339 1.00 62.81 91 GLY A CA 1
ATOM 714 C C . GLY A 1 91 ? 0.719 -3.924 -15.257 1.00 62.81 91 GLY A C 1
ATOM 715 O O . GLY A 1 91 ? -0.505 -3.982 -15.303 1.00 62.81 91 GLY A O 1
ATOM 716 N N . GLU A 1 92 ? 1.440 -4.452 -14.268 1.00 79.88 92 GLU A N 1
ATOM 717 C CA . GLU A 1 92 ? 0.837 -5.180 -13.143 1.00 79.88 92 GLU A CA 1
ATOM 718 C C . GLU A 1 92 ? -0.272 -4.361 -12.474 1.00 79.88 92 GLU A C 1
ATOM 720 O O . GLU A 1 92 ? -0.117 -3.142 -12.302 1.00 79.88 92 GLU A O 1
ATOM 725 N N . GLY A 1 93 ? -1.381 -5.028 -12.149 1.00 88.12 93 GLY A N 1
ATOM 726 C CA . GLY A 1 93 ? -2.564 -4.420 -11.544 1.00 88.12 93 GLY A CA 1
ATOM 727 C C . GLY A 1 93 ? -2.406 -4.172 -10.044 1.00 88.12 93 GLY A C 1
ATOM 728 O O . GLY A 1 93 ? -1.485 -4.678 -9.399 1.00 88.12 93 GLY A O 1
ATOM 729 N N . LEU A 1 94 ? -3.324 -3.387 -9.483 1.00 95.62 94 LEU A N 1
ATOM 730 C CA . LEU A 1 94 ? -3.384 -3.107 -8.053 1.00 95.62 94 LEU A CA 1
ATOM 731 C C . LEU A 1 94 ? -4.333 -4.093 -7.362 1.00 95.62 94 LEU A C 1
ATOM 733 O O . LEU A 1 94 ? -5.382 -4.437 -7.909 1.00 95.62 94 LEU A O 1
ATOM 737 N N . VAL A 1 95 ? -3.975 -4.538 -6.161 1.00 97.56 95 VAL A N 1
ATOM 738 C CA . VAL A 1 95 ? -4.820 -5.387 -5.318 1.00 97.56 95 VAL A CA 1
ATOM 739 C C . VAL A 1 95 ? -4.950 -4.820 -3.913 1.00 97.56 95 VAL A C 1
ATOM 741 O O . VAL A 1 95 ? -4.059 -4.139 -3.400 1.00 97.56 95 VAL A O 1
ATOM 744 N N . TYR A 1 96 ? -6.077 -5.146 -3.298 1.00 98.62 96 TYR A N 1
ATOM 745 C CA . TYR A 1 96 ? -6.335 -5.029 -1.879 1.00 98.62 96 TYR A CA 1
ATOM 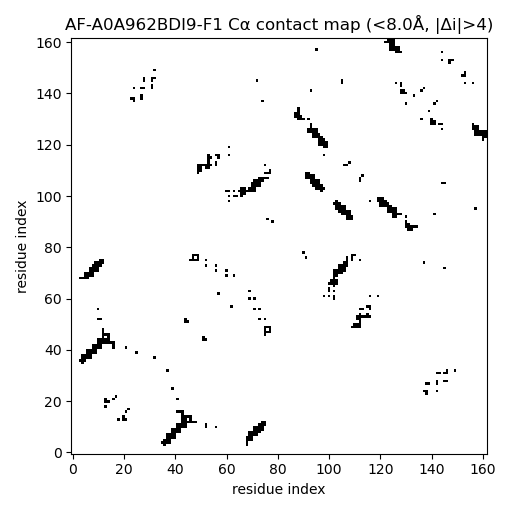746 C C . TYR A 1 96 ? -6.148 -6.400 -1.234 1.00 98.62 96 TYR A C 1
ATOM 748 O O . TYR A 1 96 ? -6.592 -7.405 -1.786 1.00 98.62 96 TYR A O 1
ATOM 756 N N . ALA A 1 97 ? -5.535 -6.446 -0.057 1.00 98.50 97 ALA A N 1
ATOM 757 C CA . ALA A 1 97 ? -5.569 -7.623 0.798 1.00 98.50 97 ALA A CA 1
ATOM 758 C C . ALA A 1 97 ? -5.890 -7.232 2.239 1.00 98.50 97 ALA A C 1
ATOM 760 O O . ALA A 1 97 ? -5.332 -6.268 2.771 1.00 98.50 97 ALA A O 1
ATOM 761 N N . ARG A 1 98 ? -6.736 -8.032 2.889 1.00 98.56 98 ARG A N 1
ATOM 762 C CA . ARG A 1 98 ? -6.981 -7.948 4.330 1.00 98.56 98 ARG A CA 1
ATOM 763 C C . ARG A 1 98 ? -6.446 -9.194 4.999 1.00 98.56 98 ARG A C 1
ATOM 765 O O . ARG A 1 98 ? -6.804 -10.310 4.628 1.00 98.56 98 ARG A O 1
ATOM 772 N N . LEU A 1 99 ? -5.596 -9.014 5.998 1.00 98.62 99 LEU A N 1
ATOM 773 C CA . LEU A 1 99 ? -5.050 -10.122 6.773 1.00 98.62 99 LEU A CA 1
ATOM 774 C C . LEU A 1 99 ? -6.005 -10.531 7.895 1.00 98.62 99 LEU A C 1
ATOM 776 O O . LEU A 1 99 ? -6.816 -9.736 8.373 1.00 98.62 99 LEU A O 1
ATOM 780 N N . THR A 1 100 ? -5.870 -11.766 8.372 1.00 98.12 100 THR A N 1
ATOM 781 C CA . THR A 1 100 ? -6.648 -12.282 9.512 1.00 98.12 100 THR A CA 1
ATOM 782 C C . THR A 1 100 ? -6.414 -11.495 10.806 1.00 98.12 100 THR A C 1
ATOM 784 O O . THR A 1 100 ? -7.308 -11.432 11.647 1.00 98.12 100 THR A O 1
ATOM 787 N N . ASN A 1 101 ? -5.261 -10.829 10.952 1.00 97.56 101 ASN A N 1
ATOM 788 C CA . ASN A 1 101 ? -4.973 -9.919 12.068 1.00 97.56 101 ASN A CA 1
ATOM 789 C C . ASN A 1 101 ? -5.563 -8.501 11.888 1.00 97.56 101 ASN A C 1
ATOM 791 O O . ASN A 1 101 ? -5.369 -7.633 12.739 1.00 97.56 101 ASN A O 1
ATOM 795 N N . GLY A 1 102 ? -6.274 -8.256 10.786 1.00 97.81 102 GLY A N 1
ATOM 796 C CA . GLY A 1 102 ? -6.942 -6.997 10.477 1.00 97.81 102 GLY A CA 1
ATOM 797 C C . GLY A 1 102 ? -6.084 -5.958 9.759 1.00 97.81 102 GLY A C 1
ATOM 798 O O . GLY A 1 102 ? -6.620 -4.901 9.450 1.00 97.81 102 GLY A O 1
ATOM 799 N N . CYS A 1 103 ? -4.797 -6.211 9.490 1.00 98.44 103 CYS A N 1
ATOM 800 C CA . CYS A 1 103 ? -4.000 -5.306 8.655 1.00 98.44 103 CYS A CA 1
ATOM 801 C C . CYS A 1 103 ? -4.539 -5.253 7.226 1.00 98.44 103 CYS A C 1
ATOM 803 O O . CYS A 1 103 ? -5.013 -6.258 6.692 1.00 98.44 103 CYS A O 1
ATOM 805 N N . GLU A 1 104 ? -4.399 -4.087 6.605 1.00 98.56 104 GLU A N 1
ATOM 806 C CA . GLU A 1 104 ? -4.918 -3.810 5.268 1.00 98.56 104 GLU A CA 1
ATOM 807 C C . GLU A 1 104 ? -3.777 -3.406 4.337 1.00 98.56 104 GLU A C 1
ATOM 809 O O . GLU A 1 104 ? -2.859 -2.681 4.725 1.00 98.56 104 GLU A O 1
ATOM 814 N N . ILE A 1 105 ? -3.799 -3.916 3.112 1.00 98.75 105 ILE A N 1
ATOM 815 C CA . ILE A 1 105 ? -2.687 -3.813 2.171 1.00 98.75 105 ILE A CA 1
ATOM 816 C C . ILE A 1 105 ? -3.241 -3.340 0.831 1.00 98.75 105 ILE A C 1
ATOM 818 O O . ILE A 1 105 ? -4.180 -3.929 0.308 1.00 98.75 105 ILE A O 1
ATOM 822 N N . ILE A 1 106 ? -2.626 -2.304 0.270 1.00 98.62 106 ILE A N 1
ATOM 823 C CA . ILE A 1 106 ? -2.788 -1.851 -1.109 1.00 98.62 106 ILE A CA 1
ATOM 824 C C . ILE A 1 106 ? -1.455 -2.115 -1.802 1.00 98.62 106 ILE A C 1
ATOM 826 O O . ILE A 1 106 ? -0.445 -1.510 -1.443 1.00 98.62 106 ILE A O 1
ATOM 830 N N . ALA A 1 107 ? -1.422 -3.040 -2.755 1.00 97.94 107 ALA A N 1
ATOM 831 C CA . ALA A 1 107 ? -0.169 -3.497 -3.344 1.00 97.94 107 ALA A CA 1
ATOM 832 C C . ALA A 1 107 ? -0.264 -3.687 -4.852 1.00 97.94 107 ALA A C 1
ATOM 834 O O . ALA A 1 107 ? -1.279 -4.148 -5.371 1.00 97.94 107 ALA A O 1
ATOM 835 N N . VAL A 1 108 ? 0.826 -3.401 -5.563 1.00 95.12 108 VAL A N 1
ATOM 836 C CA . VAL A 1 108 ? 0.962 -3.853 -6.951 1.00 95.12 108 VAL A CA 1
ATOM 837 C C . VAL A 1 108 ? 1.161 -5.365 -6.958 1.00 95.12 108 VAL A C 1
ATOM 839 O O . VAL A 1 108 ? 2.142 -5.867 -6.402 1.00 95.12 108 VAL A O 1
ATOM 842 N N . ASN A 1 109 ? 0.252 -6.093 -7.605 1.00 93.38 109 ASN A N 1
ATOM 843 C CA . ASN A 1 109 ? 0.310 -7.547 -7.718 1.00 93.38 109 ASN A CA 1
ATOM 844 C C . ASN A 1 109 ? 1.424 -7.958 -8.684 1.00 93.38 109 ASN A C 1
ATOM 846 O O . ASN A 1 109 ? 1.208 -8.076 -9.880 1.00 93.38 109 ASN A O 1
ATOM 850 N N . SER A 1 110 ? 2.639 -8.095 -8.164 1.00 91.25 110 SER A N 1
ATOM 851 C CA . SER A 1 110 ? 3.859 -8.190 -8.962 1.00 91.25 110 SER A CA 1
ATOM 852 C C . SER A 1 110 ? 4.830 -9.197 -8.360 1.00 91.25 110 SER A C 1
ATOM 854 O O . SER A 1 110 ? 5.173 -9.119 -7.177 1.00 91.25 110 SER A O 1
ATOM 856 N N . GLY A 1 111 ? 5.294 -10.137 -9.187 1.00 91.31 111 GLY A N 1
ATOM 857 C CA . GLY A 1 111 ? 6.261 -11.161 -8.788 1.00 91.31 111 GLY A CA 1
ATOM 858 C C . GLY A 1 111 ? 5.883 -11.853 -7.473 1.00 91.31 111 GLY A C 1
ATOM 859 O O . GLY A 1 111 ? 4.803 -12.424 -7.351 1.00 91.31 111 GLY A O 1
ATOM 860 N N . TYR A 1 112 ? 6.778 -11.779 -6.484 1.00 94.88 112 TYR A N 1
ATOM 861 C CA . TYR A 1 112 ? 6.621 -12.416 -5.170 1.00 94.88 112 TYR A CA 1
ATOM 862 C C . TYR A 1 112 ? 6.152 -11.470 -4.048 1.00 94.88 112 TYR A C 1
ATOM 864 O O . TYR A 1 112 ? 6.138 -11.865 -2.879 1.00 94.88 112 TYR A O 1
ATOM 872 N N . SER A 1 113 ? 5.728 -10.243 -4.378 1.00 95.81 113 SER A N 1
ATOM 873 C CA . SER A 1 113 ? 5.430 -9.187 -3.392 1.00 95.81 113 SER A CA 1
ATOM 874 C C . SER A 1 113 ? 4.330 -9.559 -2.386 1.00 95.81 113 SER A C 1
ATOM 876 O O . SER A 1 113 ? 4.278 -8.993 -1.300 1.00 95.81 113 SER A O 1
ATOM 878 N N . LEU A 1 114 ? 3.463 -10.524 -2.713 1.00 96.44 114 LEU A N 1
ATOM 879 C CA . LEU A 1 114 ? 2.358 -10.977 -1.854 1.00 96.44 114 LEU A CA 1
ATOM 880 C C . LEU A 1 114 ? 2.494 -12.430 -1.385 1.00 96.44 114 LEU A C 1
ATOM 882 O O . LEU A 1 114 ? 1.688 -12.900 -0.578 1.00 96.44 114 LEU A O 1
ATOM 886 N N . SER A 1 115 ? 3.505 -13.161 -1.860 1.00 96.75 115 SER A N 1
ATOM 887 C CA . SER A 1 115 ? 3.608 -14.610 -1.650 1.00 96.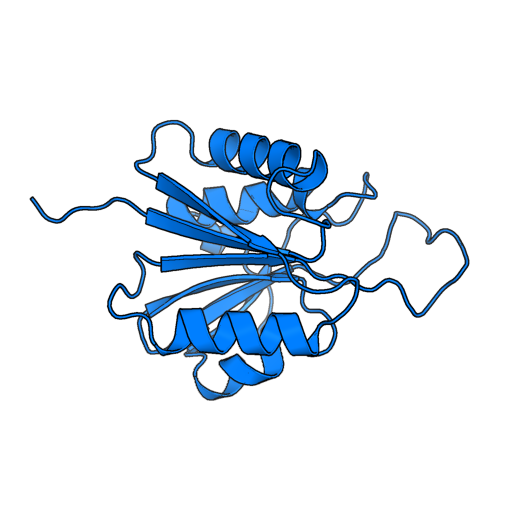75 115 SER A CA 1
ATOM 888 C C . SER A 1 115 ? 3.670 -14.994 -0.171 1.00 96.75 115 SER A C 1
ATOM 890 O O . SER A 1 115 ? 3.089 -16.000 0.225 1.00 96.75 115 SER A O 1
ATOM 892 N N . PHE A 1 116 ? 4.318 -14.169 0.655 1.00 98.12 116 PH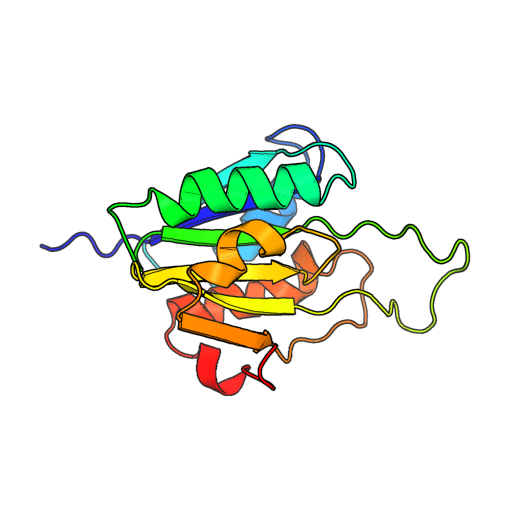E A N 1
ATOM 893 C CA . PHE A 1 116 ? 4.487 -14.426 2.086 1.00 98.12 116 PHE A CA 1
ATOM 894 C C . PHE A 1 116 ? 3.256 -14.074 2.934 1.00 98.12 116 PHE A C 1
ATOM 896 O O . PHE A 1 116 ? 3.112 -14.616 4.027 1.00 98.12 116 PHE A O 1
ATOM 903 N N . ILE A 1 117 ? 2.360 -13.202 2.451 1.00 97.94 117 ILE A N 1
ATOM 904 C CA . ILE A 1 117 ? 1.131 -12.840 3.180 1.00 97.94 117 ILE A CA 1
ATOM 905 C C . ILE A 1 117 ? -0.080 -13.667 2.756 1.00 97.94 117 ILE A C 1
ATOM 907 O O . ILE A 1 117 ? -1.034 -13.765 3.525 1.00 97.94 117 ILE A O 1
ATOM 911 N N . LYS A 1 118 ? -0.039 -14.304 1.575 1.00 96.56 118 LYS A N 1
ATOM 912 C CA . LYS A 1 118 ? -1.168 -15.066 1.017 1.00 96.56 118 LYS A CA 1
ATOM 913 C C . LYS A 1 118 ? -1.738 -16.117 1.987 1.00 96.56 118 LYS A C 1
ATOM 915 O O . LYS A 1 118 ? -2.957 -16.160 2.117 1.00 96.56 118 LYS A O 1
ATOM 920 N N . PRO A 1 119 ? -0.930 -16.899 2.735 1.00 97.44 119 PRO A N 1
ATOM 921 C CA . PRO A 1 119 ? -1.463 -17.867 3.703 1.00 97.44 119 PRO A CA 1
ATOM 922 C C . PRO A 1 119 ? -2.224 -17.249 4.887 1.00 97.44 119 PRO A C 1
ATOM 924 O O . PRO A 1 119 ? -2.985 -17.944 5.551 1.00 97.44 119 PRO A O 1
ATOM 927 N N . ALA A 1 120 ? -2.001 -15.965 5.177 1.00 97.88 120 ALA A N 1
ATOM 928 C CA . ALA A 1 120 ? -2.628 -15.239 6.279 1.00 97.88 120 ALA A CA 1
ATOM 929 C C . ALA A 1 120 ? -3.680 -14.220 5.805 1.00 97.88 120 ALA A C 1
ATOM 931 O O . ALA A 1 120 ? -4.221 -13.471 6.625 1.00 97.88 120 ALA A O 1
ATOM 932 N N . ALA A 1 121 ? -3.960 -14.166 4.501 1.00 97.75 121 ALA A N 1
ATOM 933 C CA . ALA A 1 121 ? -4.973 -13.291 3.936 1.00 97.75 121 ALA A CA 1
ATOM 934 C C . ALA A 1 121 ? -6.373 -13.863 4.194 1.00 97.75 121 ALA A C 1
ATOM 936 O O . ALA A 1 121 ? -6.649 -15.024 3.903 1.00 97.75 121 ALA A O 1
ATOM 937 N N . ALA A 1 122 ? -7.256 -13.031 4.742 1.00 97.81 122 ALA A N 1
ATOM 938 C CA . ALA A 1 122 ? -8.685 -13.306 4.805 1.00 97.81 122 ALA A CA 1
ATOM 939 C C . ALA A 1 122 ? -9.356 -13.042 3.448 1.00 97.81 122 ALA A C 1
ATOM 941 O O . ALA A 1 122 ? -10.312 -13.726 3.101 1.00 97.81 122 ALA A O 1
ATOM 942 N N . GLU A 1 123 ? -8.845 -12.072 2.685 1.00 97.44 123 GLU A N 1
ATOM 943 C CA . GLU A 1 123 ? -9.258 -11.812 1.306 1.00 97.44 123 GLU A CA 1
ATOM 944 C C . GLU A 1 123 ? -8.134 -11.140 0.515 1.00 97.44 123 GLU A C 1
ATOM 946 O O . GLU A 1 123 ? -7.304 -10.420 1.082 1.00 97.44 123 GLU A O 1
ATOM 951 N N . ILE A 1 124 ? -8.127 -11.372 -0.798 1.00 97.88 124 ILE A N 1
ATOM 952 C CA . ILE A 1 124 ? -7.310 -10.641 -1.765 1.00 97.88 124 ILE A CA 1
ATOM 953 C C . ILE A 1 124 ? -8.201 -10.339 -2.968 1.00 97.88 124 ILE A C 1
ATOM 955 O O . ILE A 1 124 ? -8.808 -11.246 -3.533 1.00 97.88 124 ILE A O 1
ATOM 959 N N . ARG A 1 125 ? -8.296 -9.063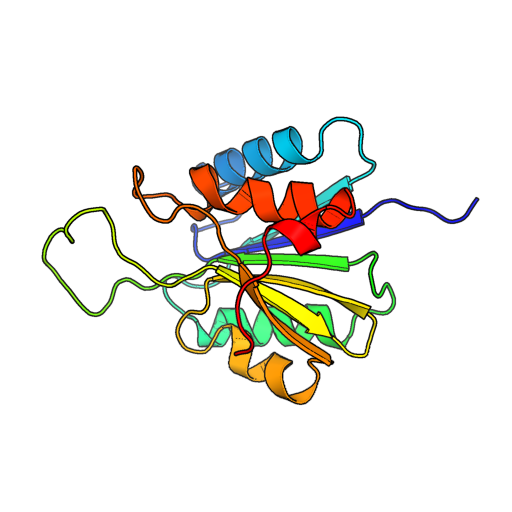 -3.339 1.00 97.81 125 ARG A N 1
ATOM 960 C CA . ARG A 1 125 ? -9.189 -8.554 -4.384 1.00 97.81 125 ARG A CA 1
ATOM 961 C C . ARG A 1 125 ? -8.425 -7.645 -5.324 1.00 97.81 125 ARG A C 1
ATOM 963 O O . ARG A 1 125 ? -7.600 -6.853 -4.880 1.00 97.81 125 ARG A O 1
ATOM 970 N N . THR A 1 126 ? -8.722 -7.698 -6.614 1.00 97.31 126 THR A N 1
ATOM 971 C CA . THR A 1 126 ? -8.253 -6.664 -7.548 1.00 97.31 126 THR A CA 1
ATOM 972 C C . THR A 1 126 ? -8.871 -5.308 -7.203 1.00 97.31 126 THR A C 1
ATOM 974 O O . THR A 1 126 ? -9.963 -5.241 -6.639 1.00 97.31 126 THR A O 1
ATOM 977 N N . ILE A 1 127 ? -8.178 -4.216 -7.523 1.00 97.12 127 ILE A N 1
ATOM 978 C CA . ILE A 1 127 ? -8.702 -2.852 -7.401 1.00 97.12 127 ILE A CA 1
ATOM 979 C C . ILE A 1 127 ? -8.829 -2.252 -8.801 1.00 97.12 127 ILE A C 1
ATOM 981 O O . ILE A 1 127 ? -7.874 -2.220 -9.580 1.00 97.12 127 ILE A O 1
ATOM 985 N N . ARG A 1 128 ? -10.023 -1.750 -9.108 1.00 94.44 128 ARG A N 1
ATOM 986 C CA . ARG A 1 128 ? -10.391 -1.078 -10.354 1.00 94.44 128 ARG A CA 1
ATOM 987 C C . ARG A 1 128 ? -9.961 0.386 -10.304 1.00 94.44 128 ARG A C 1
ATOM 989 O O . ARG A 1 128 ? -10.776 1.278 -10.095 1.00 94.44 128 ARG A O 1
ATOM 996 N N . VAL A 1 129 ? -8.668 0.608 -10.496 1.00 89.69 129 VAL A N 1
ATOM 997 C CA . VAL A 1 129 ? -8.062 1.932 -10.694 1.00 89.69 129 VAL A CA 1
ATOM 998 C C . VAL A 1 129 ? -7.432 2.005 -12.078 1.00 89.69 129 VAL A C 1
ATOM 1000 O O . VAL A 1 129 ? -7.025 0.981 -12.637 1.00 89.69 129 VAL A O 1
ATOM 1003 N N . SER A 1 130 ? -7.367 3.205 -12.655 1.00 84.12 130 SER A N 1
ATOM 1004 C CA . SER A 1 130 ? -6.789 3.366 -13.991 1.00 84.12 130 SER A CA 1
ATOM 1005 C C . SER A 1 130 ? -5.314 2.956 -13.995 1.00 84.12 130 SER A C 1
ATOM 1007 O O . SER A 1 130 ? -4.539 3.356 -13.127 1.00 84.12 130 SER A O 1
ATOM 1009 N N . ASN A 1 131 ? -4.927 2.168 -14.998 1.00 75.88 131 ASN A N 1
ATOM 1010 C CA . ASN A 1 131 ? -3.535 1.805 -15.270 1.00 75.88 131 ASN A CA 1
ATOM 1011 C C . ASN A 1 131 ? -2.929 2.619 -16.419 1.00 75.88 131 ASN A C 1
ATOM 1013 O O . ASN A 1 131 ? -1.782 2.394 -16.795 1.00 75.88 131 ASN A O 1
ATOM 1017 N N . GLU A 1 132 ? -3.694 3.550 -16.979 1.00 73.75 132 GLU A N 1
ATOM 1018 C CA . GLU A 1 132 ? -3.335 4.276 -18.188 1.00 73.75 132 GLU A CA 1
ATOM 1019 C C . GLU A 1 132 ? -2.927 5.723 -17.873 1.00 73.75 132 GLU A C 1
ATOM 1021 O O . GLU A 1 132 ? -3.123 6.235 -16.768 1.00 73.75 132 GLU A O 1
ATOM 1026 N N . GLY A 1 133 ? -2.347 6.403 -18.865 1.00 72.06 133 GLY A N 1
ATOM 1027 C CA . GLY A 1 133 ? -2.084 7.847 -18.808 1.00 72.06 133 GLY A CA 1
ATOM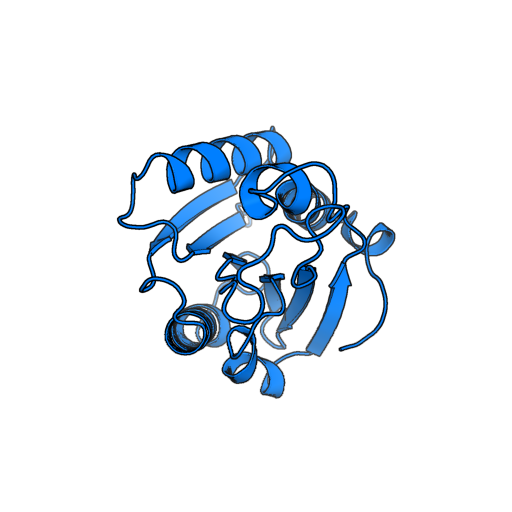 1028 C C . GLY A 1 133 ? -0.803 8.275 -18.083 1.00 72.06 133 GLY A C 1
ATOM 1029 O O . GLY A 1 133 ? -0.425 9.438 -18.183 1.00 72.06 133 GLY A O 1
ATOM 1030 N N . THR A 1 134 ? -0.086 7.365 -17.413 1.00 80.19 134 THR A N 1
ATOM 1031 C CA . THR A 1 134 ? 1.202 7.679 -16.767 1.00 80.19 134 THR A CA 1
ATOM 1032 C C . THR A 1 134 ? 2.120 6.469 -16.629 1.00 80.19 134 THR A C 1
ATOM 1034 O O . THR A 1 134 ? 1.686 5.323 -16.518 1.00 80.19 134 THR A O 1
ATOM 1037 N N . GLN A 1 135 ? 3.426 6.735 -16.601 1.00 77.38 135 GLN A N 1
ATOM 1038 C CA . GLN A 1 135 ? 4.428 5.734 -16.257 1.00 77.38 135 GLN A CA 1
ATOM 1039 C C . GLN A 1 135 ? 4.604 5.570 -14.742 1.00 77.38 135 GLN A C 1
ATOM 1041 O O . GLN A 1 135 ? 5.103 4.524 -14.332 1.00 77.38 135 GLN A O 1
ATOM 1046 N N . PHE A 1 136 ? 4.183 6.526 -13.906 1.00 88.25 136 PHE A N 1
ATOM 1047 C CA . PHE A 1 136 ? 4.380 6.481 -12.451 1.00 88.25 136 PHE A CA 1
ATOM 1048 C C . PHE A 1 136 ? 3.056 6.264 -11.695 1.00 88.25 136 PHE A C 1
ATOM 1050 O O . PHE A 1 136 ? 2.638 7.058 -10.858 1.00 88.25 136 PHE A O 1
ATOM 1057 N N . ARG A 1 137 ? 2.382 5.146 -11.993 1.00 91.44 137 ARG A N 1
ATOM 1058 C CA . ARG A 1 137 ? 1.030 4.813 -11.491 1.00 91.44 137 ARG A CA 1
ATOM 1059 C C . ARG A 1 137 ? 0.897 4.823 -9.965 1.00 91.44 137 ARG A C 1
ATOM 1061 O O . ARG A 1 137 ? -0.140 5.221 -9.442 1.00 91.44 137 ARG A O 1
ATOM 1068 N N . SER A 1 138 ? 1.953 4.444 -9.246 1.00 92.69 138 SER A N 1
ATOM 1069 C CA . SER A 1 138 ? 1.988 4.468 -7.781 1.00 92.69 138 SER A CA 1
ATOM 1070 C C . SER A 1 138 ? 2.040 5.873 -7.172 1.00 92.69 138 SER A C 1
ATOM 1072 O O . SER A 1 138 ? 1.807 6.008 -5.972 1.00 92.69 138 SER A O 1
ATOM 1074 N N . ARG A 1 139 ? 2.301 6.903 -7.986 1.00 94.88 139 ARG A N 1
ATOM 1075 C CA . ARG A 1 139 ? 2.175 8.323 -7.639 1.00 94.88 139 ARG A CA 1
ATOM 1076 C C . ARG A 1 139 ? 0.876 8.930 -8.167 1.00 94.88 139 ARG A C 1
ATOM 1078 O O . ARG A 1 139 ? 0.299 9.782 -7.506 1.00 94.88 139 ARG A O 1
ATOM 1085 N N . ASP A 1 140 ? 0.438 8.537 -9.359 1.00 93.69 140 ASP A N 1
ATOM 1086 C CA . ASP A 1 140 ? -0.602 9.282 -10.080 1.00 93.69 140 ASP A CA 1
ATOM 1087 C C . ASP A 1 140 ? -2.007 8.678 -9.971 1.00 93.69 140 ASP A C 1
ATOM 1089 O O . ASP A 1 140 ? -2.970 9.437 -9.929 1.00 93.69 140 ASP A O 1
ATOM 1093 N N . ASN A 1 141 ? -2.135 7.349 -9.903 1.00 93.81 141 ASN A N 1
ATOM 1094 C CA . ASN A 1 141 ? -3.430 6.656 -9.938 1.00 93.81 141 ASN A CA 1
ATOM 1095 C C . ASN A 1 141 ? -3.719 5.967 -8.604 1.00 93.81 141 ASN A C 1
ATOM 1097 O O . ASN A 1 141 ? -4.713 6.234 -7.944 1.00 93.81 141 ASN A O 1
ATOM 1101 N N . TYR A 1 142 ? -2.811 5.096 -8.169 1.00 96.06 142 TYR A N 1
ATOM 1102 C CA . TYR A 1 142 ? -3.030 4.187 -7.043 1.00 96.06 142 TYR A CA 1
ATOM 1103 C C . TYR A 1 142 ? -3.254 4.855 -5.675 1.00 96.06 142 TYR A C 1
ATOM 1105 O O . TYR A 1 142 ? -3.925 4.235 -4.844 1.00 96.06 142 TYR A O 1
ATOM 1113 N N . PRO A 1 143 ? -2.772 6.086 -5.403 1.00 97.62 143 PRO A N 1
ATOM 1114 C CA . PRO A 1 143 ? -3.101 6.789 -4.164 1.00 97.62 143 PRO A CA 1
ATOM 1115 C C . PRO A 1 143 ? -4.604 6.906 -3.882 1.00 97.62 143 PRO A C 1
ATOM 1117 O O . PRO A 1 143 ? -4.998 6.827 -2.717 1.00 97.62 143 PRO A O 1
ATOM 1120 N N . GLU A 1 144 ? -5.448 6.988 -4.918 1.00 96.75 144 GLU A N 1
ATOM 1121 C CA . GLU A 1 144 ? -6.908 7.061 -4.761 1.00 96.75 144 GLU A CA 1
ATOM 1122 C C . GLU A 1 144 ? -7.474 5.848 -4.001 1.00 96.75 144 GLU A C 1
ATOM 1124 O O . GLU A 1 144 ? -8.419 5.972 -3.218 1.00 96.75 144 GLU A O 1
ATOM 1129 N N . ALA A 1 145 ? -6.859 4.672 -4.172 1.00 98.06 145 ALA A N 1
ATOM 1130 C CA . ALA A 1 145 ? -7.266 3.450 -3.491 1.00 98.06 145 ALA A CA 1
ATOM 1131 C C . ALA A 1 145 ? -6.975 3.519 -1.986 1.00 98.06 145 ALA A C 1
ATOM 1133 O O . ALA A 1 145 ? -7.789 3.063 -1.182 1.00 98.06 145 ALA A O 1
ATOM 1134 N N . LEU A 1 146 ? -5.852 4.129 -1.585 1.00 98.19 146 LEU A N 1
ATOM 1135 C CA . LEU A 1 146 ? -5.544 4.353 -0.171 1.00 98.19 146 LEU A CA 1
ATOM 1136 C C . LEU A 1 146 ? -6.533 5.345 0.451 1.00 98.19 146 LEU A C 1
ATOM 1138 O O . LEU A 1 146 ? -7.045 5.095 1.544 1.00 98.19 146 LEU A O 1
ATOM 1142 N N . GLY A 1 147 ? -6.828 6.442 -0.251 1.00 97.38 147 GLY A N 1
ATOM 1143 C CA . GLY A 1 147 ? -7.835 7.411 0.180 1.00 97.38 147 GLY A CA 1
ATOM 1144 C C . GLY A 1 147 ? -9.205 6.756 0.356 1.00 97.38 147 GLY A C 1
ATOM 1145 O O . GLY A 1 147 ? -9.834 6.890 1.407 1.00 97.38 147 GLY A O 1
ATOM 1146 N N . ALA A 1 148 ? -9.645 5.972 -0.633 1.00 97.69 148 ALA A N 1
ATOM 1147 C CA . ALA A 1 148 ? -10.900 5.229 -0.571 1.00 97.69 148 ALA A CA 1
ATOM 1148 C C . ALA A 1 148 ? -10.922 4.220 0.587 1.00 97.69 148 ALA A C 1
ATOM 1150 O O . ALA A 1 148 ? -11.931 4.130 1.285 1.00 97.69 148 ALA A O 1
ATOM 1151 N N . LEU A 1 149 ? -9.819 3.510 0.839 1.00 97.62 149 LEU A N 1
ATOM 1152 C CA . LEU A 1 149 ? -9.683 2.593 1.972 1.00 97.62 149 LEU A CA 1
ATOM 1153 C C . LEU A 1 149 ? -9.888 3.304 3.310 1.00 97.62 149 LEU A C 1
ATOM 1155 O O . LEU A 1 149 ? -10.769 2.925 4.082 1.00 97.62 149 LEU A O 1
ATOM 1159 N N . VAL A 1 150 ? -9.131 4.370 3.576 1.00 96.50 150 VAL A N 1
ATOM 1160 C CA . VAL A 1 150 ? -9.211 5.088 4.859 1.00 96.50 150 VAL A CA 1
ATOM 1161 C C . VAL A 1 150 ? -10.583 5.743 5.061 1.00 96.50 150 VAL A C 1
ATOM 1163 O O . VAL A 1 150 ? -11.057 5.846 6.192 1.00 96.50 150 VAL A O 1
ATOM 1166 N N . GLN A 1 151 ? -11.255 6.119 3.971 1.00 94.69 151 GLN A N 1
ATOM 1167 C CA . GLN A 1 151 ? -12.598 6.704 3.974 1.00 94.69 151 GLN A CA 1
ATOM 1168 C C . GLN A 1 151 ? -13.738 5.677 4.058 1.00 94.69 151 GLN A C 1
ATOM 1170 O O . GLN A 1 151 ? -14.900 6.077 4.104 1.00 94.69 151 GLN A O 1
ATOM 1175 N N . GLY A 1 152 ? -13.445 4.372 4.048 1.00 95.44 152 GLY A N 1
ATOM 1176 C CA . GLY A 1 152 ? -14.476 3.329 4.022 1.00 95.44 152 GLY A CA 1
ATOM 1177 C C . GLY A 1 152 ? -15.254 3.266 2.702 1.00 95.44 152 GLY A C 1
ATOM 1178 O O . GLY A 1 152 ? -16.403 2.835 2.678 1.00 95.44 152 GLY A O 1
ATOM 1179 N N . ARG A 1 153 ? -14.642 3.717 1.602 1.00 96.94 153 ARG A N 1
ATOM 1180 C CA . ARG A 1 153 ? -15.204 3.734 0.242 1.00 96.94 153 ARG A CA 1
ATOM 1181 C C . ARG A 1 153 ? -14.537 2.733 -0.706 1.00 96.94 153 ARG A C 1
ATOM 1183 O O . ARG A 1 153 ? -14.861 2.729 -1.886 1.00 96.94 153 ARG A O 1
ATOM 1190 N N . LEU A 1 154 ? -13.599 1.908 -0.232 1.00 97.38 154 LEU A N 1
ATOM 1191 C CA . LEU A 1 154 ? -12.843 1.000 -1.105 1.00 97.38 154 LEU A CA 1
ATOM 1192 C C . LEU A 1 154 ? -13.728 -0.025 -1.824 1.00 97.38 154 LEU A C 1
ATOM 1194 O O . LEU A 1 154 ? -13.417 -0.377 -2.955 1.00 97.38 154 LEU A O 1
ATOM 1198 N N . GLU A 1 155 ? -14.838 -0.449 -1.214 1.00 96.88 155 GLU A N 1
ATOM 1199 C CA . GLU A 1 155 ? -15.760 -1.443 -1.784 1.00 96.88 155 GLU A CA 1
ATOM 1200 C C . GLU A 1 155 ? -16.184 -1.101 -3.221 1.00 96.88 155 GLU A C 1
ATOM 1202 O O . GLU A 1 155 ? -16.222 -1.972 -4.083 1.00 96.88 155 GLU A O 1
ATOM 1207 N N . SER A 1 156 ? -16.416 0.184 -3.527 1.00 96.25 156 SER A N 1
ATOM 1208 C CA . SER A 1 156 ? -16.809 0.608 -4.879 1.00 96.25 156 SER A CA 1
ATOM 1209 C C . SER A 1 156 ? -15.712 0.420 -5.933 1.00 96.25 156 SER A C 1
ATOM 1211 O O . SER A 1 156 ? -15.991 0.504 -7.127 1.00 96.25 156 SER A O 1
ATOM 1213 N N . LEU A 1 157 ? -14.467 0.219 -5.499 1.00 96.75 157 LEU A N 1
ATOM 1214 C CA . LEU A 1 157 ? -13.303 -0.002 -6.351 1.00 96.75 157 LEU A CA 1
ATOM 1215 C C . LEU A 1 157 ? -12.890 -1.478 -6.407 1.00 96.75 157 LEU A C 1
ATOM 1217 O O . LEU A 1 157 ? -12.023 -1.814 -7.209 1.00 96.75 157 LEU A O 1
ATOM 1221 N N . LEU A 1 158 ? -13.460 -2.368 -5.589 1.00 97.06 158 LEU A N 1
ATOM 1222 C CA . LEU A 1 158 ? -13.050 -3.771 -5.582 1.00 97.06 158 LEU A CA 1
ATOM 1223 C C . LEU A 1 158 ? -13.531 -4.502 -6.845 1.00 97.06 158 LEU A C 1
ATOM 1225 O O . LEU A 1 158 ? -14.664 -4.357 -7.307 1.00 97.06 158 LEU A O 1
ATOM 1229 N N . GLY A 1 159 ? -12.629 -5.291 -7.419 1.00 94.94 159 GLY A N 1
ATOM 1230 C CA . GLY A 1 159 ? -12.885 -6.227 -8.505 1.00 94.94 159 GLY A CA 1
ATOM 1231 C C . GLY A 1 159 ? -12.897 -7.666 -8.003 1.00 94.94 159 GLY A C 1
ATOM 1232 O O . GLY A 1 159 ? -13.358 -7.932 -6.896 1.00 94.94 159 GLY A O 1
ATOM 1233 N N . ASP A 1 160 ? -12.408 -8.585 -8.828 1.00 94.25 160 ASP A N 1
ATOM 1234 C CA . ASP A 1 160 ? -12.467 -10.035 -8.606 1.00 94.25 160 ASP A CA 1
ATOM 1235 C C . ASP A 1 160 ? -11.481 -10.527 -7.530 1.00 94.25 160 ASP A C 1
ATOM 1237 O O . ASP A 1 160 ? -10.530 -9.817 -7.183 1.00 94.25 160 ASP A O 1
ATOM 1241 N N . ASP A 1 161 ? -11.709 -11.745 -7.028 1.00 93.12 161 ASP A N 1
ATOM 1242 C CA . ASP A 1 161 ? -10.805 -12.468 -6.118 1.00 93.12 161 ASP A CA 1
ATOM 124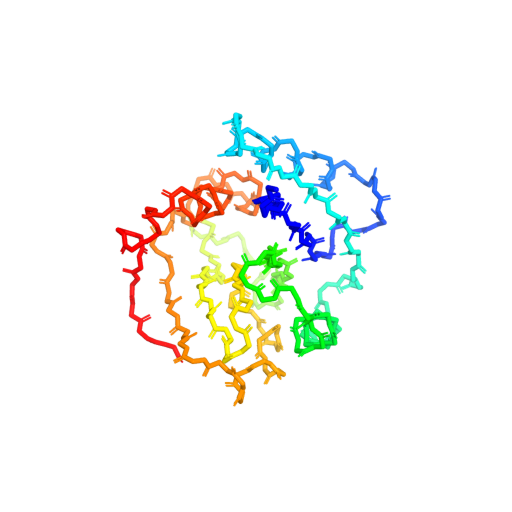3 C C . ASP A 1 161 ? -9.495 -12.898 -6.825 1.00 93.12 161 ASP A C 1
ATOM 1245 O O . ASP A 1 161 ? -9.489 -13.133 -8.037 1.00 93.12 161 ASP A O 1
ATOM 1249 N N . VAL A 1 162 ? -8.388 -13.013 -6.069 1.00 86.25 162 VAL A N 1
ATOM 1250 C CA . VAL A 1 162 ? -7.016 -13.327 -6.561 1.00 86.25 162 VAL A CA 1
ATOM 1251 C C . VAL A 1 162 ? -6.383 -14.546 -5.876 1.00 86.25 162 VAL A C 1
ATOM 1253 O O . VAL A 1 162 ? -6.493 -14.677 -4.639 1.00 86.25 162 VAL A O 1
#

Sequence (162 aa):
MKNNEKIIYLIADYGPTSDLAFAEVTQRLFHELAGMPAQIKEYSVPAFDTIATGFVLAQTALNSLLGSRHIFYVNTAPRKDKKEARINNEGEGLVYARLTNGCEIIAVNSGYSLSFIKPAAAEIRTIRVSNEGTQFRSRDNYPEALGALVQGRLESLLGDDV

Solvent-accessible surface area (backbone atoms only — not comparable to full-atom values): 8931 Å² total; per-residue (Å²): 131,85,83,78,52,33,41,32,37,41,38,29,36,68,48,64,81,86,29,68,60,49,51,53,28,53,52,39,42,50,60,49,40,63,97,55,64,67,47,80,43,82,41,61,38,63,72,62,38,19,57,60,42,6,51,54,48,29,62,57,54,72,71,42,90,57,19,71,35,37,34,37,43,37,46,41,80,63,79,84,84,63,96,64,88,55,77,65,46,69,68,74,52,43,27,40,36,35,32,74,68,42,25,37,35,42,31,42,61,28,93,39,37,53,66,66,41,56,89,49,43,71,44,39,28,32,41,71,66,73,63,55,94,48,91,56,42,75,47,76,40,52,34,56,55,56,26,25,47,80,69,73,49,37,74,86,32,54,55,57,80,112